Protein AF-B0E4L1-F1 (afdb_monomer_lite)

pLDDT: mean 84.24, std 15.73, range [43.34, 98.69]

Organism: Laccaria bicolor (strain S238N-H82 / ATCC MYA-4686) (NCBI:txid486041)

Foldseek 3Di:
DDPPPDQQLQPQEDADDDDPQLPPVCLVVVLVSLVSHQNHQYYHDALNRPCLLVGDRQRHAEYAHDHDPDDDQVSLQSVLSSLLRCLNHQEDHDEHPAQHDHDPCSNVNHNYYHYDPSPVVNVVVVVVVPDDPPPDDPDPDDDD

Sequence (144 aa):
MSYPLWNISNLTALCLLGDAWVKSGNAAHVSHMFELSPGLEYLEIPLKFHNLAKCRFPRLKKLKLSLQSGATSSIDESRARFLENHPTIEELTWFPSGIPNLAPGSLPILKCLRTSLQVVIALDQLSQDHVIPVEKLVDQVSPQ

Radius of gyration: 20.72 Å; chains: 1; bounding box: 33×83×44 Å

Secondary structure (DSSP, 8-state):
---SS---TT--EEE--SSGGGSGGGHHHHHHHHHT-TT--EEEEETT-TTGGG---TT--EEEEE--S---HHHHHHHHHHHHT-TT--EEE---SS-----TTSSTT--EEE--HHHHHHHHHHHHTT-----SS-------

Structure (mmCIF, N/CA/C/O backbone):
data_AF-B0E4L1-F1
#
_entry.id   AF-B0E4L1-F1
#
loop_
_atom_site.group_PDB
_atom_site.id
_atom_site.type_symbol
_atom_site.label_atom_id
_atom_site.label_alt_id
_atom_site.label_comp_id
_atom_site.label_asym_id
_atom_site.label_entity_id
_atom_site.label_seq_id
_atom_site.pdbx_PDB_ins_code
_atom_site.Cartn_x
_atom_site.Cartn_y
_atom_site.Cartn_z
_atom_site.occupancy
_atom_site.B_iso_or_equiv
_atom_site.auth_seq_id
_atom_site.auth_comp_id
_atom_site.auth_asym_id
_atom_site.auth_atom_id
_atom_site.pdbx_PDB_model_num
ATOM 1 N N . MET A 1 1 ? -9.526 -18.694 -19.383 1.00 48.03 1 MET A N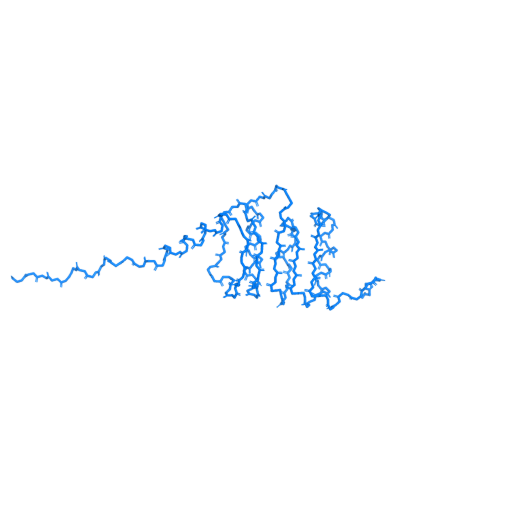 1
ATOM 2 C CA . MET A 1 1 ? -8.150 -19.235 -19.360 1.00 48.03 1 MET A CA 1
ATOM 3 C C . MET A 1 1 ? -7.897 -19.778 -17.963 1.00 48.03 1 MET A C 1
ATOM 5 O O . MET A 1 1 ? -8.058 -19.017 -17.019 1.00 48.03 1 MET A O 1
ATOM 9 N N . SER A 1 2 ? -7.612 -21.074 -17.803 1.00 53.00 2 SER A N 1
ATOM 10 C CA . SER A 1 2 ? -7.253 -21.643 -16.496 1.00 53.00 2 SER A CA 1
ATOM 11 C C . SER A 1 2 ? -5.758 -21.448 -16.261 1.00 53.00 2 SER A C 1
ATOM 13 O O . SER A 1 2 ? -4.956 -21.867 -17.094 1.00 53.00 2 SER A O 1
ATOM 15 N N . TYR A 1 3 ? -5.375 -20.829 -15.144 1.00 56.22 3 TYR A N 1
ATOM 16 C CA . TYR A 1 3 ? -3.978 -20.821 -14.714 1.00 56.22 3 TYR A CA 1
ATOM 17 C C . TYR A 1 3 ? -3.547 -22.268 -14.429 1.00 56.22 3 TYR A C 1
ATOM 19 O O . TYR A 1 3 ? -4.180 -22.920 -13.602 1.00 56.22 3 TYR A O 1
ATOM 27 N N . PRO A 1 4 ? -2.517 -22.801 -15.108 1.00 69.12 4 PRO A N 1
ATOM 28 C CA . PRO A 1 4 ? -2.258 -24.243 -15.131 1.00 69.12 4 PRO A CA 1
ATOM 29 C C . PRO A 1 4 ? -1.633 -24.801 -13.842 1.00 69.12 4 PRO A C 1
ATOM 31 O O . PRO A 1 4 ? -1.463 -26.009 -13.739 1.00 69.12 4 PRO A O 1
ATOM 34 N N . LEU A 1 5 ? -1.288 -23.952 -12.866 1.00 72.75 5 LEU A N 1
ATOM 35 C CA . LEU A 1 5 ? -0.649 -24.373 -11.614 1.00 72.75 5 LEU A CA 1
ATOM 36 C C . LEU A 1 5 ? -1.624 -24.370 -10.434 1.00 72.75 5 LEU A C 1
ATOM 38 O O . LEU A 1 5 ? -1.884 -25.426 -9.865 1.00 72.75 5 LEU A O 1
ATOM 42 N N . TRP A 1 6 ? -2.188 -23.211 -10.082 1.00 79.44 6 TRP A N 1
ATOM 43 C CA . TRP A 1 6 ? -3.046 -23.055 -8.905 1.00 79.44 6 TRP A CA 1
ATOM 44 C C . TRP A 1 6 ? -4.240 -22.148 -9.182 1.00 79.44 6 TRP A C 1
ATOM 46 O O . TRP A 1 6 ? -4.141 -21.178 -9.936 1.00 79.44 6 TRP A O 1
ATOM 56 N N . ASN A 1 7 ? -5.357 -22.427 -8.505 1.00 86.00 7 ASN A N 1
ATOM 57 C CA . ASN A 1 7 ? -6.438 -21.460 -8.399 1.00 86.00 7 ASN A CA 1
ATOM 58 C C . ASN A 1 7 ? -6.066 -20.389 -7.363 1.00 86.00 7 ASN A C 1
ATOM 60 O O . ASN A 1 7 ? -6.082 -20.647 -6.162 1.00 86.00 7 ASN A O 1
ATOM 64 N N . ILE A 1 8 ? -5.757 -19.186 -7.842 1.00 90.81 8 ILE A N 1
ATOM 65 C CA . ILE A 1 8 ? -5.398 -18.029 -7.012 1.00 90.81 8 ILE A CA 1
ATOM 66 C C . ILE A 1 8 ? -6.578 -17.075 -6.767 1.00 90.81 8 ILE A C 1
ATOM 68 O O . ILE A 1 8 ? -6.391 -16.029 -6.156 1.00 90.81 8 ILE A O 1
ATOM 72 N N . SER A 1 9 ? -7.803 -17.435 -7.176 1.00 90.75 9 SER A N 1
ATOM 73 C CA . SER A 1 9 ? -8.989 -16.574 -7.014 1.00 90.75 9 SER A CA 1
ATOM 74 C C . SER A 1 9 ? -9.278 -16.181 -5.566 1.00 90.75 9 SER A C 1
ATOM 76 O O . SER A 1 9 ? -9.859 -15.130 -5.303 1.00 90.75 9 SER A O 1
ATOM 78 N N . ASN A 1 10 ? -8.868 -17.038 -4.631 1.00 91.94 10 ASN A N 1
ATOM 79 C CA . ASN A 1 10 ? -9.083 -16.879 -3.196 1.00 91.94 10 ASN A CA 1
ATOM 80 C C . ASN A 1 10 ? -7.828 -16.373 -2.468 1.00 91.94 10 ASN A C 1
ATOM 82 O O . ASN A 1 10 ? -7.758 -16.458 -1.243 1.00 91.94 10 ASN A O 1
ATOM 86 N N . LEU A 1 11 ? -6.817 -15.897 -3.201 1.00 94.69 11 LEU A N 1
ATOM 87 C CA . LEU A 1 11 ? -5.590 -15.389 -2.607 1.00 94.69 11 LEU A CA 1
ATOM 88 C C . LEU A 1 11 ? -5.881 -14.101 -1.822 1.00 94.69 11 LEU A C 1
ATOM 90 O O . LEU A 1 11 ? -6.339 -13.107 -2.380 1.00 94.69 11 LEU A O 1
ATOM 94 N N . THR A 1 12 ? -5.596 -14.123 -0.520 1.00 96.94 12 THR A N 1
ATOM 95 C CA . THR A 1 12 ? -5.780 -12.976 0.386 1.00 96.94 12 THR A CA 1
ATOM 96 C C . THR A 1 12 ? -4.467 -12.284 0.737 1.00 96.94 12 THR A C 1
ATOM 98 O O . THR A 1 12 ? -4.472 -11.122 1.132 1.00 96.94 12 THR A O 1
ATOM 101 N N . ALA A 1 13 ? -3.338 -12.968 0.571 1.00 97.38 13 ALA A N 1
ATOM 102 C CA . ALA A 1 13 ? -2.014 -12.472 0.908 1.00 97.38 13 ALA A CA 1
ATOM 103 C C . ALA A 1 13 ? -1.022 -12.806 -0.205 1.00 97.38 13 ALA A C 1
ATOM 105 O O . ALA A 1 13 ? -0.948 -13.951 -0.652 1.00 97.38 13 ALA A O 1
ATOM 106 N N . LEU A 1 14 ? -0.241 -11.814 -0.627 1.00 95.44 14 LEU A N 1
ATOM 107 C CA . LEU A 1 14 ? 0.754 -11.970 -1.678 1.00 95.44 14 LEU A CA 1
ATOM 108 C C . LEU A 1 14 ? 2.022 -11.185 -1.347 1.00 95.44 14 LEU A C 1
ATOM 110 O O . LEU A 1 14 ? 1.980 -9.975 -1.137 1.00 95.44 14 LEU A O 1
ATOM 114 N N . CYS A 1 15 ? 3.157 -11.883 -1.376 1.00 95.19 15 CYS A N 1
ATOM 115 C CA . CYS A 1 15 ? 4.478 -11.299 -1.187 1.00 95.19 15 CYS A CA 1
ATOM 116 C C . CYS A 1 15 ? 5.337 -11.520 -2.428 1.00 95.19 15 CYS A C 1
ATOM 118 O O . CYS A 1 15 ? 5.687 -12.651 -2.761 1.00 95.19 15 CYS A O 1
ATOM 120 N N . LEU A 1 16 ? 5.723 -10.429 -3.077 1.00 92.69 16 LEU A N 1
ATOM 121 C CA . LEU A 1 16 ? 6.640 -10.414 -4.205 1.00 92.69 16 LEU A CA 1
ATOM 122 C C . LEU A 1 16 ? 7.998 -9.894 -3.727 1.00 92.69 16 LEU A C 1
ATOM 124 O O . LEU A 1 16 ? 8.204 -8.695 -3.555 1.00 92.69 16 LEU A O 1
ATOM 128 N N . LEU A 1 17 ? 8.922 -10.819 -3.470 1.00 89.06 17 LEU A N 1
ATOM 129 C CA . LEU A 1 17 ? 10.257 -10.531 -2.936 1.00 89.06 17 LEU A CA 1
ATOM 130 C C . LEU A 1 17 ? 11.329 -10.654 -4.024 1.00 89.06 17 LEU A C 1
ATOM 132 O O . LEU A 1 17 ? 11.193 -11.456 -4.944 1.00 89.06 17 LEU A O 1
ATOM 136 N N . GLY A 1 18 ? 12.415 -9.893 -3.903 1.00 85.56 18 GLY A N 1
ATOM 137 C CA 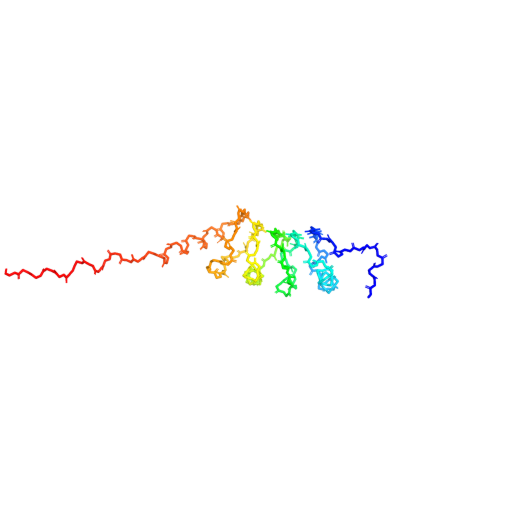. GLY A 1 18 ? 13.476 -9.848 -4.918 1.00 85.56 18 GLY A CA 1
ATOM 138 C C . GLY A 1 18 ? 13.204 -8.856 -6.054 1.00 85.56 18 GLY A C 1
ATOM 139 O O . GLY A 1 18 ? 12.166 -8.191 -6.082 1.00 85.56 18 GLY A O 1
ATOM 140 N N . ASP A 1 19 ? 14.175 -8.722 -6.949 1.00 83.62 19 ASP A N 1
ATOM 141 C CA . ASP A 1 19 ? 14.252 -7.700 -8.003 1.00 83.62 19 ASP A CA 1
ATOM 142 C C . ASP A 1 19 ? 13.542 -8.106 -9.302 1.00 83.62 19 ASP A C 1
ATOM 144 O O . ASP A 1 19 ? 13.251 -7.264 -10.156 1.00 83.62 19 ASP A O 1
ATOM 148 N N . ALA A 1 20 ? 13.217 -9.39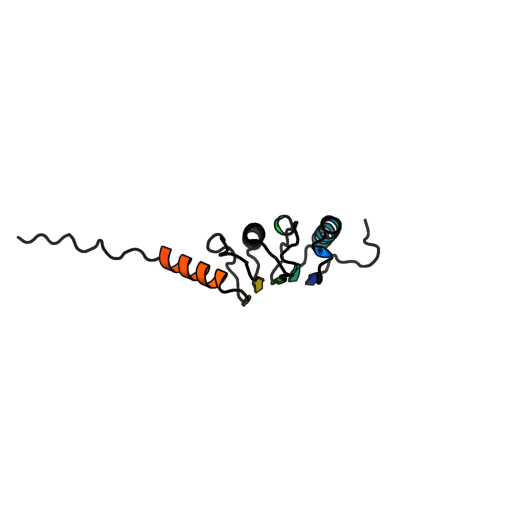3 -9.445 1.00 86.19 20 ALA A N 1
ATOM 149 C CA . ALA A 1 20 ? 12.549 -9.944 -10.616 1.00 86.19 20 ALA A CA 1
ATOM 150 C C . ALA A 1 20 ? 11.274 -9.167 -10.980 1.00 86.19 20 ALA A C 1
ATOM 152 O O . ALA A 1 20 ? 11.011 -8.941 -12.160 1.00 86.19 20 ALA A O 1
ATOM 153 N N . TRP A 1 21 ? 10.516 -8.696 -9.991 1.00 87.62 21 TRP A N 1
ATOM 154 C CA . TRP A 1 21 ? 9.241 -7.997 -10.196 1.00 87.62 21 TRP A CA 1
ATOM 155 C C . TRP A 1 21 ? 9.403 -6.560 -10.694 1.00 87.62 21 TRP A C 1
ATOM 157 O O . TRP A 1 21 ? 8.452 -5.982 -11.210 1.00 87.62 21 TRP A O 1
ATOM 167 N N . VAL A 1 22 ? 10.597 -5.979 -10.567 1.00 84.75 22 VAL A N 1
ATOM 168 C CA . VAL A 1 22 ? 10.897 -4.629 -11.065 1.00 84.75 22 VAL A CA 1
ATOM 169 C C . VAL A 1 22 ? 11.169 -4.644 -12.573 1.00 84.75 22 VAL A C 1
ATOM 171 O O . VAL A 1 22 ? 10.999 -3.628 -13.246 1.00 84.75 22 VAL A O 1
ATOM 174 N N . LYS A 1 23 ? 11.546 -5.800 -13.135 1.00 86.56 23 LYS A N 1
ATOM 175 C CA . LYS A 1 23 ? 11.812 -5.950 -14.570 1.00 86.56 23 LYS A CA 1
ATOM 176 C C . LYS A 1 23 ? 10.530 -5.695 -15.363 1.00 86.56 23 LYS A C 1
ATOM 178 O O . LYS A 1 23 ? 9.525 -6.372 -15.160 1.00 86.56 23 LYS A O 1
ATOM 183 N N . SER A 1 24 ? 10.583 -4.759 -16.310 1.00 83.31 24 SER A N 1
ATOM 184 C CA . SER A 1 24 ? 9.435 -4.359 -17.138 1.00 83.31 24 SER A CA 1
ATOM 185 C C . SER A 1 24 ? 8.762 -5.541 -17.845 1.00 83.31 24 SER A C 1
ATOM 187 O O . SER A 1 24 ? 7.535 -5.602 -17.882 1.00 83.31 24 SER A O 1
ATOM 189 N N . GLY A 1 25 ? 9.546 -6.519 -18.314 1.00 88.50 25 GLY A N 1
ATOM 190 C CA . GLY A 1 25 ? 9.036 -7.744 -18.943 1.00 88.50 25 GLY A CA 1
ATOM 191 C C . GLY A 1 25 ? 8.132 -8.592 -18.039 1.00 88.50 25 GLY A C 1
ATOM 192 O O . GLY A 1 25 ? 7.269 -9.304 -18.538 1.00 88.50 25 GLY A O 1
ATOM 193 N N . ASN A 1 26 ? 8.255 -8.466 -16.714 1.00 88.62 26 ASN A N 1
ATOM 194 C CA . ASN A 1 26 ? 7.436 -9.209 -15.756 1.00 88.62 26 ASN A CA 1
ATOM 195 C C . ASN A 1 26 ? 6.167 -8.456 -15.333 1.00 88.62 26 ASN A C 1
ATOM 197 O O . ASN A 1 26 ? 5.276 -9.045 -14.720 1.00 88.62 26 ASN A O 1
ATOM 201 N N . ALA A 1 27 ? 6.052 -7.168 -15.668 1.00 87.31 27 ALA A N 1
ATOM 202 C CA . ALA A 1 27 ? 4.984 -6.318 -15.157 1.00 87.31 27 ALA A CA 1
ATOM 203 C C . ALA A 1 27 ? 3.587 -6.785 -15.592 1.00 87.31 27 ALA A C 1
ATOM 205 O O . ALA A 1 27 ? 2.667 -6.776 -14.778 1.00 87.31 27 ALA A O 1
ATOM 206 N N . ALA A 1 28 ? 3.435 -7.237 -16.842 1.00 88.56 28 ALA A N 1
ATOM 207 C CA . ALA A 1 28 ? 2.160 -7.740 -17.357 1.00 88.56 28 ALA A CA 1
ATOM 208 C C . ALA A 1 28 ? 1.706 -9.015 -16.629 1.00 88.56 28 ALA A C 1
ATOM 210 O O . ALA A 1 28 ? 0.541 -9.135 -16.258 1.00 88.56 28 ALA A O 1
ATOM 211 N N . HIS A 1 29 ? 2.637 -9.935 -16.359 1.00 89.19 29 HIS A N 1
ATOM 212 C CA . HIS A 1 29 ? 2.345 -11.174 -15.638 1.00 89.19 29 HIS A CA 1
ATOM 213 C C . HIS A 1 29 ? 1.887 -10.902 -14.202 1.00 89.19 29 HIS A C 1
ATOM 215 O O . HIS A 1 29 ? 0.915 -11.493 -13.733 1.00 89.19 29 HIS A O 1
ATOM 221 N N . VAL A 1 30 ? 2.556 -9.968 -13.522 1.00 90.88 30 VAL A N 1
ATOM 222 C CA . VAL A 1 30 ? 2.207 -9.559 -12.158 1.00 90.88 30 VAL A CA 1
ATOM 223 C C . VAL A 1 30 ? 0.850 -8.849 -12.123 1.00 90.88 30 VAL A C 1
ATOM 225 O O . VAL A 1 30 ? 0.015 -9.176 -11.284 1.00 90.88 30 VAL A O 1
ATOM 228 N N . SER A 1 31 ? 0.589 -7.931 -13.060 1.00 90.44 31 SER A N 1
ATOM 229 C CA . SER A 1 31 ? -0.711 -7.259 -13.169 1.00 90.44 31 SER A CA 1
ATOM 230 C C . SER A 1 31 ? -1.856 -8.248 -13.400 1.00 90.44 31 SER A C 1
ATOM 232 O O . SER A 1 31 ? -2.868 -8.160 -12.711 1.00 90.44 31 SER A O 1
ATOM 234 N N . HIS A 1 32 ? -1.675 -9.229 -14.287 1.00 88.94 32 HIS A N 1
ATOM 235 C CA . HIS A 1 32 ? -2.702 -10.239 -14.536 1.00 88.94 32 HIS A CA 1
ATOM 236 C C . HIS A 1 32 ? -2.979 -11.113 -13.298 1.00 88.94 32 HIS A C 1
ATOM 238 O O . HIS A 1 32 ? -4.126 -11.418 -12.982 1.00 88.94 32 HIS A O 1
ATOM 244 N N . MET A 1 33 ? -1.942 -11.456 -12.526 1.00 89.69 33 MET A N 1
ATOM 245 C CA . MET A 1 33 ? -2.104 -12.174 -11.257 1.00 89.69 33 MET A CA 1
ATOM 246 C C . MET A 1 33 ? -2.926 -11.376 -10.226 1.00 89.69 33 MET A C 1
ATOM 248 O O . MET A 1 33 ? -3.713 -11.968 -9.484 1.00 89.69 33 MET A O 1
ATOM 252 N N . PHE A 1 34 ? -2.785 -10.046 -10.188 1.00 92.56 34 PHE A N 1
ATOM 253 C CA . PHE A 1 34 ? -3.609 -9.193 -9.324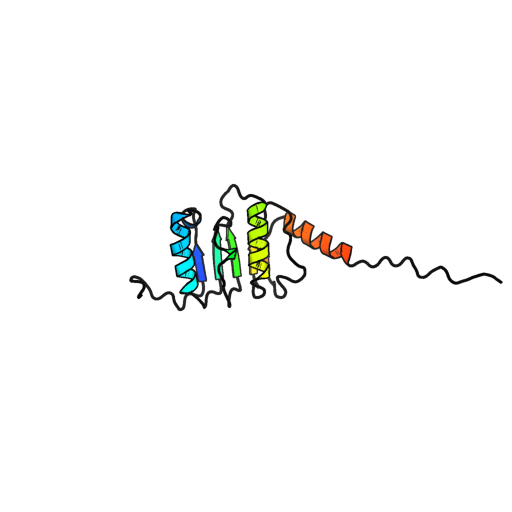 1.00 92.56 34 PHE A CA 1
ATOM 254 C C . PHE A 1 34 ? -5.078 -9.181 -9.747 1.00 92.56 34 PHE A C 1
ATOM 256 O O . PHE A 1 34 ? -5.949 -9.291 -8.889 1.00 92.56 34 PHE A O 1
ATOM 263 N N . GLU A 1 35 ? -5.361 -9.102 -11.049 1.00 91.12 35 GLU A N 1
ATOM 264 C CA . GLU A 1 35 ? -6.735 -9.153 -11.580 1.00 91.12 35 GLU A CA 1
ATOM 265 C C . GLU A 1 35 ? -7.449 -10.457 -11.210 1.00 91.12 35 GLU A C 1
ATOM 267 O O . GLU A 1 35 ? -8.652 -10.469 -10.954 1.00 91.12 35 GLU A O 1
ATOM 272 N N . LEU A 1 36 ? -6.695 -11.553 -11.137 1.00 91.25 36 LEU A N 1
ATOM 273 C CA . LEU A 1 36 ? -7.207 -12.861 -10.742 1.00 91.25 36 LEU A CA 1
ATOM 274 C C . LEU A 1 36 ? -7.394 -13.021 -9.238 1.00 91.25 36 LEU A C 1
ATOM 276 O O . LEU A 1 36 ? -8.013 -13.995 -8.830 1.00 91.25 36 LEU A O 1
ATOM 280 N N . SER A 1 37 ? -6.897 -12.087 -8.429 1.00 93.31 37 SER A N 1
ATOM 281 C CA . SER A 1 37 ? -6.933 -12.148 -6.965 1.00 93.31 37 SER A CA 1
ATOM 282 C C . SER A 1 37 ? -7.746 -10.977 -6.386 1.00 93.31 37 SER A C 1
ATOM 284 O O . SER A 1 37 ? -7.211 -10.168 -5.625 1.00 93.31 37 SER A O 1
ATOM 286 N N . PRO A 1 38 ? -9.049 -10.839 -6.711 1.00 92.75 38 PRO A N 1
ATOM 287 C CA . PRO A 1 38 ? -9.850 -9.675 -6.308 1.00 92.75 38 PRO A CA 1
ATOM 288 C C . PRO A 1 38 ? -10.056 -9.571 -4.787 1.00 92.75 38 PRO A C 1
ATOM 290 O O . PRO A 1 38 ? -10.421 -8.512 -4.277 1.00 92.75 38 PRO A O 1
ATOM 293 N N . GLY A 1 39 ? -9.843 -10.675 -4.064 1.00 95.31 39 GLY A N 1
ATOM 294 C CA . GLY A 1 39 ? -9.947 -10.766 -2.610 1.00 95.31 39 GLY A CA 1
ATOM 295 C C . GLY A 1 39 ? -8.677 -10.390 -1.846 1.00 95.31 39 GLY A C 1
ATOM 296 O O . GLY A 1 39 ? -8.643 -10.608 -0.638 1.00 95.31 39 GLY A O 1
ATOM 297 N N . LEU A 1 40 ? -7.641 -9.874 -2.516 1.00 97.38 40 LEU A N 1
ATOM 298 C CA . LEU A 1 40 ? -6.349 -9.617 -1.886 1.00 97.38 40 LEU A CA 1
ATOM 299 C C . LEU A 1 40 ? -6.456 -8.554 -0.779 1.00 97.38 40 LEU A C 1
ATOM 301 O O . LEU A 1 40 ? -6.862 -7.417 -1.024 1.00 97.38 40 LEU A O 1
ATOM 305 N N . GLU A 1 41 ? -6.050 -8.930 0.434 1.00 98.31 41 GLU A N 1
ATOM 306 C CA . GLU A 1 41 ? -6.068 -8.083 1.630 1.00 98.31 41 GLU A CA 1
ATOM 307 C C . GLU A 1 41 ? -4.668 -7.620 2.049 1.00 98.31 41 GLU A C 1
ATOM 309 O O . GLU A 1 41 ? -4.528 -6.542 2.630 1.00 98.31 41 GLU A O 1
ATOM 314 N N . TYR A 1 42 ? -3.634 -8.407 1.742 1.00 98.44 42 TYR A N 1
ATOM 315 C CA . TYR A 1 42 ? -2.235 -8.091 2.020 1.00 98.44 42 TYR A CA 1
ATOM 316 C C . TYR A 1 42 ? -1.379 -8.158 0.757 1.00 98.44 42 TYR A C 1
ATOM 318 O O . TYR A 1 42 ? -1.343 -9.185 0.075 1.00 98.44 42 TYR A O 1
ATOM 326 N N . LEU A 1 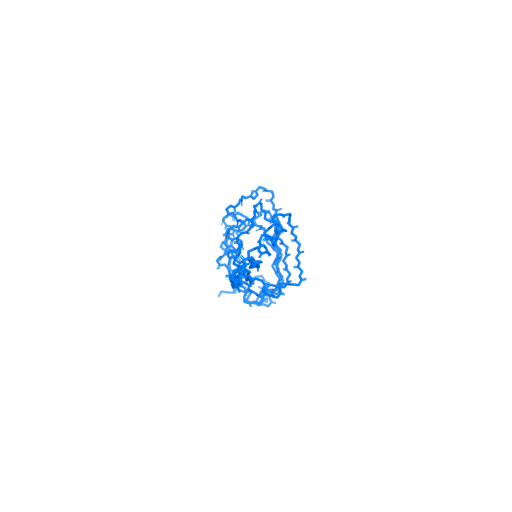43 ? -0.646 -7.075 0.493 1.00 97.50 43 LEU A N 1
ATOM 327 C CA . LEU A 1 43 ? 0.328 -6.986 -0.587 1.00 97.50 43 LEU A CA 1
ATOM 328 C C . LEU A 1 43 ? 1.684 -6.517 -0.056 1.00 97.50 43 LEU A C 1
ATOM 330 O O . LEU A 1 43 ? 1.819 -5.403 0.456 1.00 97.50 43 LEU A O 1
ATOM 334 N N . GLU A 1 44 ? 2.708 -7.336 -0.265 1.00 96.81 44 GLU A N 1
ATOM 335 C CA . GLU A 1 44 ? 4.107 -6.927 -0.190 1.00 96.81 44 GLU A CA 1
ATOM 336 C C . GLU A 1 44 ? 4.716 -6.939 -1.591 1.00 96.81 44 GLU A C 1
ATOM 338 O O . GLU A 1 44 ? 4.679 -7.954 -2.285 1.00 96.81 44 GLU A O 1
ATOM 343 N N . ILE A 1 45 ? 5.268 -5.806 -2.022 1.00 94.38 45 ILE A N 1
ATOM 344 C CA . ILE A 1 45 ? 5.788 -5.636 -3.382 1.00 94.38 45 ILE A CA 1
ATOM 345 C C . ILE A 1 45 ? 6.955 -4.642 -3.405 1.00 94.38 45 ILE A C 1
ATOM 347 O O . ILE A 1 45 ? 6.980 -3.719 -2.581 1.00 94.38 45 ILE A O 1
ATOM 351 N N . PRO A 1 46 ? 7.913 -4.763 -4.345 1.00 91.88 46 PRO A N 1
ATOM 352 C CA . PRO A 1 46 ? 8.974 -3.782 -4.465 1.00 91.88 46 PRO A CA 1
ATOM 353 C C . PRO A 1 46 ? 8.412 -2.400 -4.788 1.00 91.88 46 PRO A C 1
ATOM 355 O O . PRO A 1 46 ? 7.595 -2.234 -5.700 1.00 91.88 46 PRO A O 1
ATOM 358 N N . LEU A 1 47 ? 8.927 -1.384 -4.096 1.00 90.38 47 LEU A N 1
ATOM 359 C CA . LEU A 1 47 ? 8.561 0.021 -4.282 1.00 90.38 47 LEU A CA 1
ATOM 360 C C . LEU A 1 47 ? 8.637 0.444 -5.758 1.00 90.38 47 LEU A C 1
ATOM 362 O O . LEU A 1 47 ? 7.843 1.263 -6.212 1.00 90.38 47 LEU A O 1
ATOM 366 N N . LYS A 1 48 ? 9.560 -0.146 -6.521 1.00 88.56 48 LYS A N 1
ATOM 367 C CA . LYS A 1 48 ? 9.825 0.164 -7.931 1.00 88.56 48 LYS A CA 1
ATOM 368 C C . LYS A 1 48 ? 8.870 -0.499 -8.932 1.00 88.56 48 LYS A C 1
ATOM 370 O O . LYS A 1 48 ? 9.044 -0.307 -10.129 1.00 88.56 48 LYS A O 1
ATOM 375 N N . PHE A 1 49 ? 7.857 -1.253 -8.498 1.00 89.38 49 PHE A N 1
ATOM 376 C CA . PHE A 1 49 ? 6.914 -1.884 -9.428 1.00 89.38 49 PHE A CA 1
ATOM 377 C C . PHE A 1 49 ? 6.109 -0.843 -10.232 1.00 89.38 49 PHE A C 1
ATOM 379 O O . PHE A 1 49 ? 5.199 -0.195 -9.713 1.00 89.38 49 PHE A O 1
ATOM 386 N N . HIS A 1 50 ? 6.436 -0.663 -11.513 1.00 82.50 50 HIS A N 1
ATOM 387 C CA . HIS A 1 50 ? 5.948 0.459 -12.326 1.00 82.50 50 HIS A CA 1
ATOM 388 C C . HIS A 1 50 ? 4.419 0.528 -12.476 1.00 82.50 50 HIS A C 1
ATOM 390 O O . HIS A 1 50 ? 3.859 1.621 -12.517 1.00 82.50 50 HIS A O 1
ATOM 396 N N . ASN A 1 51 ? 3.731 -0.616 -12.508 1.00 88.19 51 ASN A N 1
ATOM 397 C CA . ASN A 1 51 ? 2.287 -0.662 -12.749 1.00 88.19 51 ASN A CA 1
ATOM 398 C C . ASN A 1 51 ? 1.430 -0.560 -11.480 1.00 88.19 51 ASN A C 1
ATOM 400 O O . ASN A 1 51 ? 0.209 -0.582 -11.603 1.00 88.19 51 ASN A O 1
ATOM 404 N N . LEU A 1 52 ? 2.023 -0.406 -10.286 1.00 90.31 52 LEU A N 1
ATOM 405 C CA . LEU A 1 52 ? 1.265 -0.460 -9.027 1.00 90.31 52 LEU A CA 1
ATOM 406 C C . LEU A 1 52 ? 0.094 0.531 -9.002 1.00 90.31 52 LEU A C 1
ATOM 408 O O . LEU A 1 52 ? -1.015 0.152 -8.658 1.00 90.31 52 LEU A O 1
ATOM 412 N N . ALA A 1 53 ? 0.321 1.773 -9.441 1.00 88.12 53 ALA A N 1
ATOM 413 C CA . ALA A 1 53 ? -0.694 2.830 -9.447 1.00 88.12 53 ALA A CA 1
ATOM 414 C C . ALA A 1 53 ? -1.896 2.554 -10.371 1.00 88.12 53 ALA A C 1
ATOM 416 O O . ALA A 1 53 ? -2.918 3.221 -10.251 1.00 88.12 53 ALA A O 1
ATOM 417 N N . LYS A 1 54 ? -1.780 1.597 -11.300 1.00 87.19 54 LYS A N 1
ATOM 418 C CA . LYS A 1 54 ? -2.871 1.181 -12.196 1.00 87.19 54 LYS A CA 1
ATOM 419 C C . LYS A 1 54 ? -3.680 0.018 -11.621 1.00 87.19 54 LYS A C 1
ATOM 421 O O . LYS A 1 54 ? -4.775 -0.259 -12.103 1.00 87.19 54 LYS A O 1
ATOM 426 N N . CYS A 1 55 ? -3.133 -0.683 -10.633 1.00 89.50 55 CYS A N 1
ATOM 427 C CA . CYS A 1 55 ? -3.772 -1.832 -10.016 1.00 89.50 55 CYS A CA 1
ATOM 428 C C . CYS A 1 55 ? -4.819 -1.372 -8.999 1.00 89.50 55 CYS A C 1
ATOM 430 O O . CYS A 1 55 ? -4.629 -0.375 -8.302 1.00 89.50 55 CYS A O 1
ATOM 432 N N . ARG A 1 56 ? -5.923 -2.115 -8.918 1.00 90.31 56 ARG A N 1
ATOM 433 C CA . ARG A 1 56 ? -7.003 -1.872 -7.962 1.00 90.31 56 ARG A CA 1
ATOM 434 C C . ARG A 1 56 ? -7.156 -3.079 -7.063 1.00 90.31 56 ARG A C 1
ATOM 436 O O . ARG A 1 56 ? -7.306 -4.194 -7.556 1.00 90.31 56 ARG A O 1
ATOM 443 N N . PHE A 1 57 ? -7.177 -2.834 -5.763 1.00 94.94 57 PHE A N 1
ATOM 444 C CA . PHE A 1 57 ? -7.325 -3.870 -4.755 1.00 94.94 57 PHE A CA 1
ATOM 445 C C . PHE A 1 57 ? -8.475 -3.495 -3.811 1.00 94.94 57 PHE A C 1
ATOM 447 O O . PHE A 1 57 ? -8.247 -2.851 -2.788 1.00 94.94 57 PHE A O 1
ATOM 454 N N . PRO A 1 58 ? -9.726 -3.878 -4.132 1.00 92.25 58 PRO A N 1
ATOM 455 C CA . PRO A 1 58 ? -10.914 -3.419 -3.402 1.00 92.25 58 PRO A CA 1
ATOM 456 C C . PRO A 1 58 ? -10.943 -3.788 -1.914 1.00 92.25 58 PRO A C 1
ATOM 458 O O . PRO A 1 58 ? -11.730 -3.226 -1.158 1.00 92.25 58 PRO A O 1
ATOM 461 N N . ARG A 1 59 ? -10.131 -4.769 -1.503 1.00 96.31 59 ARG A N 1
ATOM 462 C CA . ARG A 1 59 ? -10.070 -5.290 -0.132 1.00 96.31 59 ARG A CA 1
ATOM 463 C C . ARG A 1 59 ? -8.709 -5.105 0.530 1.00 96.31 59 ARG A C 1
ATOM 465 O O . ARG A 1 59 ? -8.477 -5.692 1.583 1.00 96.31 59 ARG A O 1
ATOM 472 N N . LEU A 1 60 ? -7.813 -4.315 -0.062 1.00 97.88 60 LEU A N 1
ATOM 473 C CA . LEU A 1 60 ? -6.461 -4.158 0.461 1.00 97.88 60 LEU A CA 1
ATOM 474 C C . LEU A 1 60 ? -6.483 -3.440 1.807 1.00 97.88 60 LEU A C 1
ATOM 476 O O . LEU A 1 60 ? -6.860 -2.273 1.892 1.00 97.88 60 LEU A O 1
ATOM 480 N N . LYS A 1 61 ? -6.040 -4.146 2.844 1.00 98.38 61 LYS A N 1
ATOM 481 C CA . LYS A 1 61 ? -5.925 -3.642 4.217 1.00 98.38 61 LYS A CA 1
ATOM 482 C C . LYS A 1 61 ? -4.475 -3.406 4.603 1.00 98.38 61 LYS A C 1
ATOM 484 O O . LYS A 1 61 ? -4.186 -2.524 5.401 1.00 98.38 61 LYS A O 1
ATOM 489 N N . LYS A 1 62 ? -3.554 -4.199 4.061 1.00 98.62 62 LYS A N 1
ATOM 490 C CA . LYS A 1 62 ? -2.149 -4.190 4.458 1.00 98.62 62 LYS A CA 1
ATOM 491 C C . LYS A 1 62 ? -1.263 -4.009 3.234 1.00 98.62 62 LYS A C 1
ATOM 493 O O . LYS A 1 62 ? -1.303 -4.826 2.313 1.00 98.62 62 LYS A O 1
ATOM 498 N N . LEU A 1 63 ? -0.441 -2.966 3.238 1.00 98.06 63 LEU A N 1
ATOM 499 C CA . LEU A 1 63 ? 0.502 -2.681 2.163 1.00 98.06 63 LEU A CA 1
ATOM 500 C C . LEU A 1 63 ? 1.922 -2.558 2.706 1.00 98.06 63 LEU A C 1
ATOM 502 O O . LEU A 1 63 ? 2.197 -1.763 3.606 1.00 98.06 63 LEU A O 1
ATOM 506 N N . LYS A 1 64 ? 2.851 -3.284 2.085 1.00 97.31 64 LYS A N 1
ATOM 507 C CA . LYS A 1 64 ? 4.283 -3.156 2.337 1.00 97.31 64 LYS A CA 1
ATOM 508 C C . LYS A 1 64 ? 5.038 -2.900 1.040 1.00 97.31 64 LYS A C 1
ATOM 510 O O . LYS A 1 64 ? 5.120 -3.758 0.164 1.00 97.31 64 LYS A O 1
ATOM 515 N N . LEU A 1 65 ? 5.622 -1.711 0.946 1.00 94.12 65 LEU A N 1
ATOM 516 C CA . LEU A 1 65 ? 6.466 -1.297 -0.166 1.00 94.12 65 LEU A CA 1
ATOM 517 C C . LEU A 1 65 ? 7.927 -1.523 0.215 1.00 94.12 65 LEU A C 1
ATOM 519 O O . LEU A 1 65 ? 8.516 -0.754 0.978 1.00 94.12 65 LEU A O 1
ATOM 523 N N . SER A 1 66 ? 8.514 -2.604 -0.296 1.00 88.44 66 SER A N 1
ATOM 524 C CA . SER A 1 66 ? 9.904 -2.947 -0.007 1.00 88.44 66 SER A CA 1
ATOM 525 C C . SER A 1 66 ? 10.849 -2.120 -0.881 1.00 88.44 66 SER A C 1
ATOM 527 O O . SER A 1 66 ? 10.801 -2.154 -2.113 1.00 88.44 66 SER A O 1
ATOM 529 N N . LEU A 1 67 ? 11.720 -1.332 -0.248 1.00 76.88 67 LEU A N 1
ATOM 530 C CA . LEU A 1 67 ? 12.750 -0.590 -0.963 1.00 76.88 67 LEU A CA 1
ATOM 531 C C . LEU A 1 67 ? 13.904 -1.534 -1.302 1.00 76.88 67 LEU A C 1
ATOM 533 O O . LEU A 1 67 ? 14.669 -1.946 -0.435 1.00 76.88 67 LEU A O 1
ATOM 537 N N . GLN A 1 68 ? 14.055 -1.835 -2.585 1.00 66.38 68 GLN A N 1
ATOM 538 C CA . GLN A 1 68 ? 15.273 -2.424 -3.125 1.00 66.38 68 GLN A CA 1
ATOM 539 C C . GLN A 1 68 ? 16.054 -1.280 -3.770 1.00 66.38 68 GLN A C 1
ATOM 541 O O . GLN A 1 68 ? 15.609 -0.755 -4.787 1.00 66.38 68 GLN A O 1
ATOM 546 N N . SER A 1 69 ? 17.112 -0.839 -3.075 1.00 61.47 69 SER A N 1
ATOM 547 C CA . SER A 1 69 ? 18.107 0.210 -3.390 1.00 61.47 69 SER A CA 1
ATOM 548 C C . SER A 1 69 ? 17.825 1.157 -4.573 1.00 61.47 69 SER A C 1
ATOM 550 O O . SER A 1 69 ? 17.613 0.714 -5.697 1.00 61.47 69 SER A O 1
ATOM 552 N N . GLY A 1 70 ? 17.946 2.475 -4.368 1.00 62.50 70 GLY A N 1
ATOM 553 C CA . GLY A 1 70 ? 17.951 3.475 -5.449 1.00 62.50 70 GLY A CA 1
ATOM 554 C C . GLY A 1 70 ? 16.562 3.889 -5.938 1.00 62.50 70 GLY A C 1
ATOM 555 O O . GLY A 1 70 ? 16.298 3.841 -7.140 1.00 62.50 70 GLY A O 1
ATOM 556 N N . ALA A 1 71 ? 15.645 4.210 -5.022 1.00 64.00 71 ALA A N 1
ATOM 557 C CA . ALA A 1 71 ? 14.382 4.856 -5.377 1.00 64.00 71 ALA A CA 1
ATOM 558 C C . ALA A 1 71 ? 14.575 6.359 -5.617 1.00 64.00 71 ALA A C 1
ATOM 560 O O . ALA A 1 71 ? 15.479 6.976 -5.061 1.00 64.00 71 ALA A O 1
ATOM 561 N N . THR A 1 72 ? 13.727 6.920 -6.476 1.00 67.62 72 THR A N 1
ATOM 562 C CA . THR A 1 72 ? 13.689 8.345 -6.817 1.00 67.62 72 THR A CA 1
ATOM 563 C C . THR A 1 72 ? 12.395 8.966 -6.299 1.00 67.62 72 THR A C 1
ATOM 565 O O . THR A 1 72 ? 11.379 8.278 -6.192 1.00 67.62 72 THR A O 1
ATOM 568 N N . SER A 1 73 ? 12.398 10.277 -6.051 1.00 70.25 73 SER A N 1
ATOM 569 C CA . SER A 1 73 ? 11.212 11.033 -5.612 1.00 70.25 73 SER A CA 1
ATOM 570 C C . SER A 1 73 ? 10.015 10.901 -6.565 1.00 70.25 73 SER A C 1
ATOM 572 O O . SER A 1 73 ? 8.874 10.847 -6.122 1.00 70.25 73 SER A O 1
ATOM 574 N N . SER A 1 74 ? 10.253 10.742 -7.871 1.00 78.50 74 SER A N 1
ATOM 575 C CA . SER A 1 74 ? 9.193 10.508 -8.866 1.00 78.50 74 SER A CA 1
ATOM 576 C C . SER A 1 74 ? 8.391 9.220 -8.632 1.00 78.50 74 SER A C 1
ATOM 578 O O . SER A 1 74 ? 7.223 9.127 -9.014 1.00 78.50 74 SER A O 1
ATOM 580 N N . ILE A 1 75 ? 8.991 8.209 -7.995 1.00 85.44 75 ILE A N 1
ATOM 581 C CA . ILE A 1 75 ? 8.278 6.982 -7.626 1.00 85.44 75 ILE A CA 1
ATOM 582 C C . ILE A 1 75 ? 7.312 7.278 -6.481 1.00 85.44 75 ILE A C 1
ATOM 584 O O . ILE A 1 75 ? 6.191 6.769 -6.502 1.00 85.44 75 ILE A O 1
ATOM 588 N N . ASP A 1 76 ? 7.701 8.130 -5.531 1.00 88.12 76 ASP A N 1
ATOM 589 C CA . ASP A 1 76 ? 6.885 8.455 -4.362 1.00 88.12 76 ASP A CA 1
ATOM 590 C C . ASP A 1 76 ? 5.553 9.104 -4.761 1.00 88.12 76 ASP A C 1
ATOM 592 O O . ASP A 1 76 ? 4.517 8.707 -4.237 1.00 88.12 76 ASP A O 1
ATOM 596 N N . GLU A 1 77 ? 5.528 9.984 -5.768 1.00 88.94 77 GLU A N 1
ATOM 597 C CA . GLU A 1 77 ? 4.281 10.568 -6.302 1.00 88.94 77 GLU A CA 1
ATOM 598 C C . GLU A 1 77 ? 3.323 9.513 -6.878 1.00 88.94 77 GLU A C 1
ATOM 600 O O . GLU A 1 77 ? 2.097 9.595 -6.756 1.00 88.94 77 GLU A O 1
ATOM 605 N N . SER A 1 78 ? 3.864 8.489 -7.543 1.00 90.62 78 SER A N 1
ATOM 606 C CA . SER A 1 78 ? 3.054 7.372 -8.036 1.00 90.62 78 SER A CA 1
ATOM 607 C C . SER A 1 78 ? 2.490 6.539 -6.882 1.00 90.62 78 SER A C 1
ATOM 609 O O . SER A 1 78 ? 1.386 6.005 -6.997 1.00 90.62 78 SER A O 1
ATOM 611 N N . ARG A 1 79 ? 3.227 6.418 -5.772 1.00 93.25 79 ARG A N 1
ATOM 612 C CA . ARG A 1 79 ? 2.780 5.691 -4.576 1.00 93.25 79 ARG A CA 1
ATOM 613 C C . ARG A 1 79 ? 1.775 6.484 -3.758 1.00 93.25 79 ARG A C 1
ATOM 615 O O . ARG A 1 79 ? 0.798 5.888 -3.329 1.00 93.25 79 ARG A O 1
ATOM 622 N N . ALA A 1 80 ? 1.943 7.796 -3.639 1.00 93.00 80 ALA A N 1
ATOM 623 C CA . ALA A 1 80 ? 0.959 8.689 -3.038 1.00 93.00 80 ALA A CA 1
ATOM 624 C C . ALA A 1 80 ? -0.412 8.536 -3.716 1.00 93.00 80 ALA A C 1
ATOM 626 O O . ALA A 1 80 ? -1.384 8.174 -3.059 1.00 93.00 80 ALA A O 1
ATOM 627 N N . ARG A 1 81 ? -0.458 8.634 -5.053 1.00 92.31 81 ARG A N 1
ATOM 628 C CA . ARG A 1 81 ? -1.692 8.396 -5.825 1.00 92.31 81 ARG A CA 1
ATOM 629 C C . ARG A 1 81 ? -2.260 6.994 -5.642 1.00 92.31 81 ARG A C 1
ATOM 631 O O . ARG A 1 81 ? -3.471 6.806 -5.633 1.00 92.31 81 ARG A O 1
ATOM 638 N N . PHE A 1 82 ? -1.404 5.979 -5.534 1.00 94.75 82 PHE A N 1
ATOM 639 C CA . PHE A 1 82 ? -1.877 4.628 -5.245 1.00 94.75 82 PHE A CA 1
ATOM 640 C C . PHE A 1 82 ? -2.563 4.566 -3.875 1.00 94.75 82 PHE A C 1
ATOM 642 O O . PHE A 1 82 ? -3.649 4.006 -3.780 1.00 94.75 82 PHE A O 1
ATOM 649 N N . LEU A 1 83 ? -1.966 5.165 -2.844 1.00 95.75 83 LEU A N 1
ATOM 650 C CA . LEU A 1 83 ? -2.520 5.205 -1.489 1.00 95.75 83 LEU A CA 1
ATOM 651 C C . LEU A 1 83 ? -3.851 5.966 -1.432 1.00 95.75 83 LEU A C 1
ATOM 653 O O . LEU A 1 83 ? -4.800 5.460 -0.845 1.00 95.75 83 LEU A O 1
ATOM 657 N N . GLU A 1 84 ? -3.956 7.107 -2.114 1.00 94.31 84 GLU A N 1
ATOM 658 C CA . GLU A 1 84 ? -5.201 7.887 -2.246 1.00 94.31 84 GLU A CA 1
ATOM 659 C C . GLU A 1 84 ? -6.365 7.068 -2.820 1.00 94.31 84 GLU A C 1
ATOM 661 O O . GLU A 1 84 ? -7.517 7.237 -2.429 1.00 94.31 84 GLU A O 1
ATOM 666 N N . ASN A 1 85 ? -6.068 6.141 -3.732 1.00 94.06 85 ASN A N 1
ATOM 667 C CA . ASN A 1 85 ? -7.073 5.273 -4.345 1.00 94.06 85 ASN A CA 1
ATOM 668 C C . ASN A 1 85 ? -7.431 4.041 -3.493 1.00 94.06 85 ASN A C 1
ATOM 670 O O . ASN A 1 85 ? -8.296 3.261 -3.894 1.00 94.06 85 ASN A O 1
ATOM 674 N N . HIS A 1 86 ? -6.781 3.843 -2.342 1.00 96.00 86 HIS A N 1
ATOM 675 C CA . HIS A 1 86 ? -6.983 2.688 -1.465 1.00 96.00 86 HIS A CA 1
ATOM 676 C C . HIS A 1 86 ? -7.216 3.132 -0.008 1.00 96.00 86 HIS A C 1
ATOM 678 O O . HIS A 1 86 ? -6.414 2.817 0.875 1.00 96.00 86 HIS A O 1
ATOM 684 N N . PRO A 1 87 ? -8.348 3.807 0.284 1.00 95.44 87 PRO A N 1
ATOM 685 C CA . PRO A 1 87 ? -8.661 4.306 1.628 1.00 95.44 87 PRO A CA 1
ATOM 686 C C . PRO A 1 87 ? -8.932 3.189 2.651 1.00 95.44 87 PRO A C 1
ATOM 688 O O . PRO A 1 87 ? -9.097 3.466 3.834 1.00 95.44 87 PRO A O 1
ATOM 691 N N . THR A 1 88 ? -8.991 1.927 2.214 1.00 96.81 88 THR A N 1
ATOM 692 C CA . THR A 1 88 ? -9.189 0.741 3.060 1.00 96.81 88 THR A CA 1
ATOM 693 C C . THR A 1 88 ? -7.918 0.273 3.772 1.00 96.81 88 THR A C 1
ATOM 695 O O . THR A 1 88 ? -7.973 -0.690 4.534 1.00 96.81 88 THR A O 1
ATOM 698 N N . ILE A 1 89 ? -6.767 0.901 3.513 1.00 98.31 89 ILE A N 1
ATOM 699 C CA . ILE A 1 89 ? -5.494 0.504 4.120 1.00 98.31 89 ILE A CA 1
ATOM 700 C C . ILE A 1 89 ? -5.503 0.817 5.623 1.00 98.31 89 ILE A C 1
ATOM 702 O O . ILE A 1 89 ? -5.635 1.962 6.049 1.00 98.31 89 ILE A O 1
ATOM 706 N N . GLU A 1 90 ? -5.294 -0.227 6.418 1.00 98.56 90 GLU A N 1
ATOM 707 C CA . GLU A 1 90 ? -5.172 -0.202 7.874 1.00 98.56 90 GLU A CA 1
ATOM 708 C C . GLU A 1 90 ? -3.706 -0.288 8.328 1.00 98.56 90 GLU A C 1
ATOM 710 O O . GLU A 1 90 ? -3.343 0.269 9.363 1.00 98.56 90 GLU A O 1
ATOM 715 N N . GLU A 1 91 ? -2.847 -0.972 7.566 1.00 98.69 91 GLU A N 1
ATOM 716 C CA . GLU A 1 91 ? -1.424 -1.132 7.882 1.00 98.69 91 GLU A CA 1
ATOM 717 C C . GLU A 1 91 ? -0.558 -0.740 6.683 1.00 98.69 91 GLU A C 1
ATOM 719 O O . GLU A 1 91 ? -0.652 -1.340 5.607 1.00 98.69 91 GLU A O 1
ATOM 724 N N . LEU A 1 92 ? 0.319 0.245 6.880 1.00 98.06 92 LEU A N 1
ATOM 725 C CA . LEU A 1 92 ? 1.224 0.745 5.851 1.00 98.06 92 LEU A CA 1
ATOM 726 C C . LEU A 1 92 ? 2.682 0.618 6.290 1.00 98.06 92 LEU A C 1
ATOM 728 O O . LEU A 1 92 ? 3.097 1.159 7.313 1.00 98.06 92 LEU A O 1
ATOM 732 N N . THR A 1 93 ? 3.488 -0.042 5.462 1.00 97.50 93 THR A N 1
ATOM 733 C CA . THR A 1 93 ? 4.950 0.052 5.500 1.00 97.50 93 THR A CA 1
ATOM 734 C C . THR A 1 93 ? 5.445 0.707 4.218 1.00 97.50 93 THR A C 1
ATOM 736 O O . THR A 1 93 ? 5.399 0.094 3.149 1.00 97.50 93 THR A O 1
ATOM 739 N N . TRP A 1 94 ? 5.942 1.937 4.317 1.00 94.19 94 TRP A N 1
ATOM 740 C CA . TRP A 1 94 ? 6.494 2.686 3.188 1.00 94.19 94 TRP A CA 1
ATOM 741 C C . TRP A 1 94 ? 7.552 3.671 3.674 1.00 94.19 94 TRP A C 1
ATOM 743 O O . TRP A 1 94 ? 7.327 4.402 4.626 1.00 94.19 94 TRP A O 1
ATOM 753 N N . PHE A 1 95 ? 8.702 3.694 3.005 1.00 92.38 95 PHE A N 1
ATOM 754 C CA . PHE A 1 95 ? 9.812 4.594 3.305 1.00 92.38 95 PHE A CA 1
ATOM 755 C C . PHE A 1 95 ? 10.070 5.469 2.072 1.00 92.38 95 PHE A C 1
ATOM 757 O O . PHE A 1 95 ? 10.878 5.076 1.225 1.00 92.38 95 PHE A O 1
ATOM 764 N N . PRO A 1 96 ? 9.344 6.590 1.907 1.00 90.56 96 PRO A N 1
ATOM 765 C CA . PRO A 1 96 ? 9.544 7.472 0.765 1.00 90.56 96 PRO A CA 1
ATOM 766 C C . PRO A 1 96 ? 10.937 8.102 0.790 1.00 90.56 96 PRO A C 1
ATOM 768 O O . PRO A 1 96 ? 11.539 8.286 1.856 1.00 90.56 96 PRO A O 1
ATOM 771 N N . SER A 1 97 ? 11.438 8.414 -0.404 1.00 88.44 97 SER A N 1
ATOM 772 C CA . SER A 1 97 ? 12.728 9.081 -0.604 1.00 88.44 97 SER A CA 1
ATOM 773 C C . SER A 1 97 ? 12.613 10.592 -0.375 1.00 88.44 97 SER A C 1
ATOM 775 O O . SER A 1 97 ? 13.547 11.194 0.149 1.00 88.44 97 SER A O 1
ATOM 777 N N . GLY A 1 98 ? 11.478 11.195 -0.749 1.00 87.25 98 GLY A N 1
ATOM 778 C CA . GLY A 1 98 ? 11.143 12.600 -0.478 1.00 87.25 98 GLY A CA 1
ATOM 779 C C . GLY A 1 98 ? 9.999 12.776 0.526 1.00 87.25 98 GLY A C 1
ATOM 780 O O . GLY A 1 98 ? 9.443 11.796 1.022 1.00 87.25 98 GLY A O 1
ATOM 781 N N . ILE A 1 99 ? 9.630 14.032 0.802 1.00 90.25 99 ILE A N 1
ATOM 782 C CA . ILE A 1 99 ? 8.403 14.368 1.542 1.00 90.25 99 ILE A CA 1
ATOM 783 C C . ILE A 1 99 ? 7.213 13.963 0.662 1.00 90.25 99 ILE A C 1
ATOM 785 O O . ILE A 1 99 ? 7.076 14.499 -0.441 1.00 90.25 99 ILE A O 1
ATOM 789 N N . PRO A 1 100 ? 6.381 12.995 1.080 1.00 90.06 100 PRO A N 1
ATOM 790 C CA . PRO A 1 100 ? 5.275 12.560 0.249 1.00 90.06 100 PRO A CA 1
ATOM 791 C C . PRO A 1 100 ? 4.154 13.600 0.251 1.00 90.06 100 PRO A C 1
ATOM 793 O O . PRO A 1 100 ? 3.804 14.156 1.288 1.00 90.06 100 PRO A O 1
ATOM 796 N N . ASN A 1 101 ? 3.559 13.809 -0.918 1.00 89.19 101 ASN A N 1
ATOM 797 C CA . ASN A 1 101 ? 2.409 14.683 -1.100 1.00 89.19 101 ASN A CA 1
ATOM 798 C C . ASN A 1 101 ? 1.153 13.819 -1.277 1.00 89.19 101 ASN A C 1
ATOM 800 O O . ASN A 1 101 ? 0.936 13.288 -2.366 1.00 89.19 101 ASN A O 1
ATOM 804 N N . LEU A 1 102 ? 0.387 13.621 -0.201 1.00 89.19 102 LEU A N 1
ATOM 805 C CA . LEU A 1 102 ? -0.926 12.968 -0.238 1.00 89.19 102 LEU A CA 1
ATOM 806 C C . LEU A 1 102 ? -2.008 13.982 0.104 1.00 89.19 102 LEU A C 1
ATOM 808 O O . LEU A 1 102 ? -1.805 14.836 0.971 1.00 89.19 102 LEU A O 1
ATOM 812 N N . ALA A 1 103 ? -3.188 13.814 -0.485 1.00 90.25 103 ALA A N 1
ATOM 813 C CA . ALA A 1 103 ? -4.367 14.543 -0.048 1.00 90.25 103 ALA A CA 1
ATOM 814 C C . ALA A 1 103 ? -4.641 14.304 1.459 1.00 90.25 103 ALA A C 1
ATOM 816 O O . ALA A 1 103 ? -4.540 13.163 1.940 1.00 90.25 103 ALA A O 1
ATOM 817 N N . PRO A 1 104 ? -5.019 15.342 2.227 1.00 89.00 104 PRO A N 1
ATOM 818 C CA . PRO A 1 104 ? -5.410 15.179 3.623 1.00 89.00 104 PRO A CA 1
ATOM 819 C C . PRO A 1 104 ? -6.519 14.130 3.776 1.00 89.00 104 PRO A C 1
ATOM 821 O O . PRO A 1 104 ? -7.479 14.106 3.010 1.00 89.00 104 PRO A O 1
ATOM 824 N N . GLY A 1 105 ? -6.384 13.241 4.762 1.00 88.75 105 GLY A N 1
ATOM 825 C CA . GLY A 1 105 ? -7.379 12.195 5.025 1.00 88.75 105 GLY A CA 1
ATOM 826 C C . GLY A 1 105 ? -7.369 11.004 4.054 1.00 88.75 105 GLY A C 1
ATOM 827 O O . GLY A 1 105 ? -8.274 10.180 4.131 1.00 88.75 105 GLY A O 1
ATOM 828 N N . SER A 1 106 ? -6.355 10.864 3.188 1.00 92.31 106 SER A N 1
ATOM 829 C CA . SER A 1 106 ? -6.254 9.757 2.210 1.00 92.31 106 SER A CA 1
ATOM 830 C C . SER A 1 106 ? -6.309 8.350 2.814 1.00 92.31 106 SER A C 1
ATOM 832 O O . SER A 1 106 ? -6.758 7.413 2.161 1.00 92.31 106 SER A O 1
ATOM 834 N N . LEU A 1 107 ? -5.843 8.186 4.055 1.00 95.12 107 LEU A N 1
ATOM 835 C CA . LEU A 1 107 ? -5.799 6.905 4.766 1.00 95.12 107 LEU A CA 1
ATOM 836 C C . LEU A 1 107 ? -6.587 7.016 6.084 1.00 95.12 107 LEU A C 1
ATOM 838 O O . LEU A 1 107 ? -5.988 7.050 7.160 1.00 95.12 107 LEU A O 1
ATOM 842 N N . PRO A 1 108 ? -7.928 7.122 6.025 1.00 95.50 108 PRO A N 1
ATOM 843 C CA . PRO A 1 108 ? -8.753 7.534 7.164 1.00 95.50 108 PRO A CA 1
ATOM 844 C C . PRO A 1 108 ? -8.849 6.484 8.277 1.00 95.50 108 PRO A C 1
ATOM 846 O O . PRO A 1 108 ? -9.202 6.816 9.405 1.00 95.50 108 PRO A O 1
ATOM 849 N N . ILE A 1 109 ? -8.551 5.219 7.972 1.00 97.38 109 ILE A N 1
ATOM 850 C CA . ILE A 1 109 ? -8.635 4.096 8.916 1.00 97.38 109 ILE A CA 1
ATOM 851 C C . ILE A 1 109 ? -7.265 3.482 9.227 1.00 97.38 109 ILE A C 1
ATOM 853 O O . ILE A 1 109 ? -7.188 2.335 9.669 1.00 97.38 109 ILE A O 1
ATOM 857 N N . LEU A 1 110 ? -6.180 4.226 8.985 1.00 97.62 110 LEU A N 1
ATOM 858 C CA . LEU A 1 110 ? -4.818 3.760 9.229 1.00 97.62 110 LEU A CA 1
ATOM 859 C C . LEU A 1 110 ? -4.593 3.500 10.729 1.00 97.62 110 LEU A C 1
ATOM 861 O O . LEU A 1 110 ? -4.710 4.403 11.553 1.00 97.62 110 LEU A O 1
ATOM 865 N N . LYS A 1 111 ? -4.241 2.260 11.079 1.00 97.88 111 LYS A N 1
ATOM 866 C CA . LYS A 1 111 ? -3.995 1.795 12.457 1.00 97.88 111 LYS A CA 1
ATOM 867 C C . LYS A 1 111 ? -2.515 1.563 12.743 1.00 97.88 111 LYS A C 1
ATOM 869 O O . LYS A 1 111 ? -2.080 1.713 13.880 1.00 97.88 111 LYS A O 1
ATOM 874 N N . CYS A 1 112 ? -1.742 1.170 11.730 1.00 98.00 112 CYS A N 1
ATOM 875 C CA . CYS A 1 112 ? -0.314 0.903 11.865 1.00 98.00 112 CYS A CA 1
ATOM 876 C C . CYS A 1 112 ? 0.477 1.571 10.739 1.00 98.00 112 CYS A C 1
ATOM 878 O O . CYS A 1 112 ? 0.180 1.378 9.559 1.00 98.00 112 CYS A O 1
ATOM 880 N N . LEU A 1 113 ? 1.517 2.319 11.109 1.00 96.88 113 LEU A N 1
ATOM 881 C CA . LEU A 1 113 ? 2.412 2.994 10.177 1.00 96.88 113 LEU A CA 1
ATOM 882 C C . LEU A 1 113 ? 3.868 2.669 10.513 1.00 96.88 113 LEU A C 1
ATOM 884 O O . LEU A 1 113 ? 4.337 2.934 11.619 1.00 96.88 113 LEU A O 1
ATOM 888 N N . ARG A 1 114 ? 4.604 2.145 9.532 1.00 96.88 114 ARG A N 1
ATOM 889 C CA . ARG A 1 114 ? 6.060 1.987 9.583 1.00 96.88 114 ARG A CA 1
ATOM 890 C C . ARG A 1 114 ? 6.688 2.789 8.448 1.00 96.88 114 ARG A C 1
ATOM 892 O O . ARG A 1 114 ? 6.443 2.492 7.280 1.00 96.88 114 ARG A O 1
ATOM 899 N N . THR A 1 115 ? 7.482 3.802 8.794 1.00 95.00 115 THR A N 1
ATOM 900 C CA . THR A 1 115 ? 7.888 4.832 7.830 1.00 95.00 115 THR A CA 1
ATOM 901 C C . THR A 1 115 ? 9.235 5.504 8.136 1.00 95.00 115 THR A C 1
ATOM 903 O O . THR A 1 115 ? 9.927 5.114 9.077 1.00 95.00 115 THR A O 1
ATOM 906 N N . SER A 1 116 ? 9.628 6.475 7.304 1.00 92.69 116 SER A N 1
ATOM 907 C CA . SER A 1 116 ? 10.824 7.317 7.425 1.00 92.69 116 SER A CA 1
ATOM 908 C C . SER A 1 116 ? 10.505 8.718 7.978 1.00 92.69 116 SER A C 1
ATOM 910 O O . SER A 1 116 ? 9.348 9.134 8.051 1.00 92.69 116 SER A O 1
ATOM 912 N N . LEU A 1 117 ? 11.556 9.475 8.319 1.00 92.50 117 LEU A N 1
ATOM 913 C CA . LEU A 1 117 ? 11.469 10.863 8.801 1.00 92.50 117 LEU A CA 1
ATOM 914 C C . LEU A 1 117 ? 10.660 11.781 7.867 1.00 92.50 117 LEU A C 1
ATOM 916 O O . LEU A 1 117 ? 9.960 12.668 8.341 1.00 92.50 117 LEU A O 1
ATOM 920 N N . GLN A 1 118 ? 10.713 11.547 6.554 1.00 91.75 118 GLN A N 1
ATOM 921 C CA . GLN A 1 118 ? 10.018 12.372 5.561 1.00 91.75 118 GLN A CA 1
ATOM 922 C C . GLN A 1 118 ? 8.499 12.398 5.771 1.00 91.75 118 GLN A C 1
ATOM 924 O O . GLN A 1 118 ? 7.858 13.427 5.581 1.00 91.75 118 GLN A O 1
ATOM 929 N N . VAL A 1 119 ? 7.922 11.277 6.211 1.00 92.31 119 VAL A N 1
ATOM 930 C CA . VAL A 1 119 ? 6.486 11.195 6.509 1.00 92.31 119 VAL A CA 1
ATOM 931 C C . VAL A 1 119 ? 6.147 11.918 7.804 1.00 92.31 119 VAL A C 1
ATOM 933 O O . VAL A 1 119 ? 5.110 12.561 7.880 1.00 92.31 119 VAL A O 1
ATOM 936 N N . VAL A 1 120 ? 7.031 11.864 8.803 1.00 93.12 120 VAL A N 1
ATOM 937 C CA . VAL A 1 120 ? 6.846 12.607 10.058 1.00 93.12 120 VAL A CA 1
ATOM 938 C C . VAL A 1 120 ? 6.827 14.115 9.791 1.00 93.12 120 VAL A C 1
ATOM 940 O O . VAL A 1 120 ? 5.950 14.801 10.302 1.00 93.12 120 VAL A O 1
ATOM 943 N N . ILE A 1 121 ? 7.723 14.614 8.929 1.00 91.69 121 ILE A N 1
ATOM 944 C CA . ILE A 1 121 ? 7.743 16.026 8.508 1.00 91.69 121 ILE A CA 1
ATOM 945 C C . ILE A 1 121 ? 6.430 16.415 7.810 1.00 91.69 121 ILE A C 1
ATOM 947 O O . ILE A 1 121 ? 5.857 17.452 8.128 1.00 91.69 121 ILE A O 1
ATOM 951 N N . ALA A 1 122 ? 5.922 15.578 6.897 1.00 89.69 122 ALA A N 1
ATOM 952 C CA . ALA A 1 122 ? 4.657 15.844 6.202 1.00 89.69 122 ALA A CA 1
ATOM 953 C C . ALA A 1 122 ? 3.454 15.928 7.163 1.00 89.69 122 ALA A C 1
ATOM 955 O O . ALA A 1 122 ? 2.568 16.762 6.985 1.00 89.69 122 ALA A O 1
ATOM 956 N N . LEU A 1 123 ? 3.422 15.076 8.194 1.00 89.19 123 LEU A N 1
ATOM 957 C CA . LEU A 1 123 ? 2.357 15.076 9.202 1.00 89.19 123 LEU A CA 1
ATOM 958 C C . LEU A 1 123 ? 2.397 16.321 10.104 1.00 89.19 123 LEU A C 1
ATOM 960 O O . LEU A 1 123 ? 1.344 16.829 10.489 1.00 89.19 123 LEU A O 1
ATOM 964 N N . ASP A 1 124 ? 3.590 16.825 10.421 1.00 88.50 124 ASP A N 1
ATOM 965 C CA . ASP A 1 124 ? 3.756 18.052 11.208 1.00 88.50 124 ASP A CA 1
ATOM 966 C C . ASP A 1 124 ? 3.292 19.296 10.429 1.00 88.50 124 ASP A C 1
ATOM 968 O O . ASP A 1 124 ? 2.545 20.117 10.959 1.00 88.50 124 ASP A O 1
ATOM 972 N N . GLN A 1 125 ? 3.629 19.389 9.137 1.00 81.19 125 GLN A N 1
ATOM 973 C CA . GLN A 1 125 ? 3.208 20.502 8.271 1.00 81.19 125 GLN A CA 1
ATOM 974 C C . GLN A 1 125 ? 1.680 20.638 8.179 1.00 81.19 125 GLN A C 1
ATOM 976 O O . GLN A 1 125 ? 1.155 21.743 8.290 1.00 81.19 125 GLN A O 1
ATOM 981 N N . LEU A 1 126 ? 0.952 19.518 8.080 1.00 65.62 126 LEU A N 1
ATOM 982 C CA . LEU A 1 126 ? -0.519 19.512 8.086 1.00 65.62 126 LEU A CA 1
ATOM 983 C C . LEU A 1 126 ? -1.125 20.083 9.376 1.00 65.62 126 LEU A C 1
ATOM 985 O O . LEU A 1 126 ? -2.248 20.587 9.359 1.00 65.62 126 LEU A O 1
ATOM 989 N N . SER A 1 127 ? -0.403 19.993 10.494 1.00 61.28 127 SER A N 1
ATOM 990 C CA . SER A 1 127 ? -0.879 20.476 11.793 1.00 61.28 127 SER A CA 1
ATOM 991 C C . SER A 1 127 ? -0.760 21.998 11.923 1.00 61.28 127 SER A C 1
ATOM 993 O O . SER A 1 127 ? -1.542 22.609 12.648 1.00 61.28 127 SER A O 1
ATOM 995 N N . GLN A 1 128 ? 0.178 22.620 11.200 1.00 59.75 128 GLN A N 1
ATOM 996 C CA . GLN A 1 128 ? 0.408 24.069 11.243 1.00 59.75 128 GLN A CA 1
ATOM 997 C C . GLN A 1 128 ? -0.610 24.854 10.399 1.00 59.75 128 GLN A C 1
ATOM 999 O O . GLN A 1 128 ? -1.047 25.925 10.813 1.00 59.75 128 GLN A O 1
ATOM 1004 N N . ASP A 1 129 ? -1.078 24.295 9.278 1.00 58.44 129 ASP A N 1
ATOM 1005 C CA . ASP A 1 129 ? -2.067 24.947 8.399 1.00 58.44 129 ASP A CA 1
ATOM 1006 C C . ASP A 1 129 ? -3.490 25.023 9.001 1.00 58.44 129 ASP A C 1
ATOM 1008 O O . ASP A 1 129 ? -4.356 25.717 8.469 1.00 58.44 129 ASP A O 1
ATOM 1012 N N . HIS A 1 130 ? -3.755 24.328 10.116 1.00 52.38 130 HIS A N 1
ATOM 1013 C CA . HIS A 1 130 ? -5.044 24.358 10.828 1.00 52.38 130 HIS A CA 1
ATOM 1014 C C . HIS A 1 130 ? -5.094 25.342 12.010 1.00 52.38 130 HIS A C 1
ATOM 1016 O O . HIS A 1 130 ? -6.131 25.456 12.671 1.00 52.38 130 HIS A O 1
ATOM 1022 N N . VAL A 1 131 ? -4.014 26.080 12.283 1.00 48.53 131 VAL A N 1
ATOM 1023 C CA . VAL A 1 131 ? -4.009 27.116 13.323 1.00 48.53 131 VAL A CA 1
ATOM 1024 C C . VAL A 1 131 ? -4.543 28.422 12.727 1.00 48.53 131 VAL A C 1
ATOM 1026 O O . VAL A 1 131 ? -3.815 29.185 12.098 1.00 48.53 131 VAL A O 1
ATOM 1029 N N . ILE A 1 132 ? -5.836 28.699 12.927 1.00 48.69 132 ILE A N 1
ATOM 1030 C CA . ILE A 1 132 ? -6.403 30.039 12.699 1.00 48.69 132 ILE A CA 1
ATOM 1031 C C . ILE A 1 132 ? -5.633 31.026 13.599 1.00 48.69 132 ILE A C 1
ATOM 1033 O O . ILE A 1 132 ? -5.601 30.805 14.813 1.00 48.69 132 ILE A O 1
ATOM 1037 N N . PRO A 1 133 ? -5.050 32.123 13.077 1.00 43.34 133 PRO A N 1
ATOM 10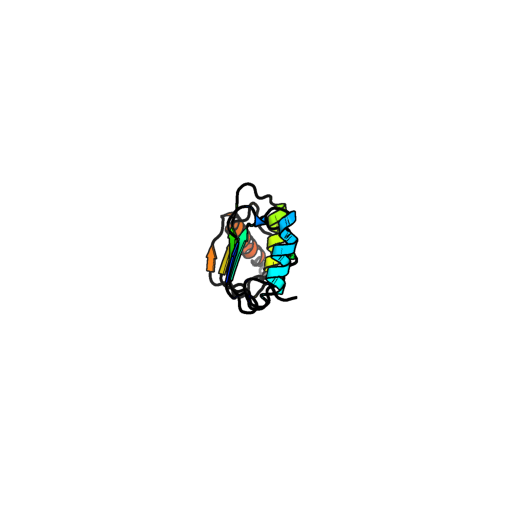38 C CA . PRO A 1 133 ? -4.437 33.135 13.926 1.00 43.34 133 PRO A CA 1
ATOM 1039 C C . PRO A 1 133 ? -5.521 33.800 14.777 1.00 43.34 133 PRO A C 1
ATOM 1041 O O . PRO A 1 133 ? -6.385 34.515 14.263 1.00 43.34 133 PRO A O 1
ATOM 1044 N N . VAL A 1 134 ? -5.488 33.573 16.089 1.00 49.62 134 VAL A N 1
ATOM 1045 C CA . VAL A 1 134 ? -6.319 34.291 17.064 1.00 49.62 134 VAL A CA 1
ATOM 1046 C C . VAL A 1 134 ? -5.713 35.679 17.288 1.00 49.62 134 VAL A C 1
ATOM 1048 O O . VAL A 1 134 ? -5.231 35.994 18.363 1.00 49.62 134 VAL A O 1
ATOM 1051 N N . GLU A 1 135 ? -5.704 36.513 16.251 1.00 49.84 135 GLU A N 1
ATOM 1052 C CA . GLU A 1 135 ? -5.267 37.914 16.332 1.00 49.84 135 GLU A CA 1
ATOM 1053 C C . GLU A 1 135 ? -6.118 38.808 15.418 1.00 49.84 135 GLU A C 1
ATOM 1055 O O . GLU A 1 135 ? -5.591 39.552 14.605 1.00 49.84 135 GLU A O 1
ATOM 1060 N N . LYS A 1 136 ? -7.455 38.742 15.518 1.00 47.56 136 LYS A N 1
ATOM 1061 C CA . LYS A 1 136 ? -8.363 39.815 15.038 1.00 47.56 136 LYS A CA 1
ATOM 1062 C C . LYS A 1 136 ? -9.638 39.931 15.882 1.00 47.56 136 LYS A C 1
ATOM 1064 O O . LYS A 1 136 ? -10.741 40.027 15.356 1.00 47.56 136 LYS A O 1
ATOM 1069 N N . LEU A 1 137 ? -9.495 39.903 17.206 1.00 50.03 137 LEU A N 1
ATOM 1070 C CA . LEU A 1 137 ? -10.600 40.136 18.148 1.00 50.03 137 LEU A CA 1
ATOM 1071 C C . LEU A 1 137 ? -10.186 41.075 19.290 1.00 50.03 137 LEU A C 1
ATOM 1073 O O . LEU A 1 137 ? -10.623 40.913 20.418 1.00 50.03 137 LEU A O 1
ATOM 1077 N N . VAL A 1 138 ? -9.340 42.068 19.002 1.00 49.09 138 VAL A N 1
ATOM 1078 C CA . VAL A 1 138 ? -9.093 43.205 19.901 1.00 49.09 138 VAL A CA 1
ATOM 1079 C C . VAL A 1 138 ? -8.857 44.451 19.048 1.00 49.09 138 VAL A C 1
ATOM 1081 O O . VAL A 1 138 ? -7.731 44.879 18.886 1.00 49.09 138 VAL A O 1
ATOM 1084 N N . ASP A 1 139 ? -9.912 44.984 18.433 1.00 49.06 139 ASP A N 1
ATOM 1085 C CA . ASP A 1 139 ? -9.914 46.353 17.885 1.00 49.06 139 ASP A CA 1
ATOM 1086 C C . ASP A 1 139 ? -11.360 46.859 17.742 1.00 49.06 139 ASP A C 1
ATOM 1088 O O . ASP A 1 139 ? -11.797 47.310 16.689 1.00 49.06 139 ASP A O 1
ATOM 1092 N N . GLN A 1 140 ? -12.149 46.741 18.816 1.00 48.91 140 GLN A N 1
ATOM 1093 C CA . GLN A 1 140 ? -13.360 47.548 19.015 1.00 48.91 140 GLN A CA 1
ATOM 1094 C C . GLN A 1 140 ? -13.544 47.859 20.502 1.00 48.91 140 GLN A C 1
ATOM 1096 O O . GLN A 1 140 ? -14.448 47.344 21.150 1.00 48.91 140 GLN A O 1
ATOM 1101 N N . VAL A 1 141 ? -12.682 48.716 21.048 1.00 48.53 141 VAL A N 1
ATOM 1102 C CA . VAL A 1 141 ? -13.049 49.560 22.192 1.00 48.53 141 VAL A CA 1
ATOM 1103 C C . VAL A 1 141 ? -12.461 50.944 21.931 1.00 48.53 141 VAL A C 1
ATOM 1105 O O . VAL A 1 141 ? -11.296 51.206 22.216 1.00 48.53 141 VAL A O 1
ATOM 1108 N N . SER A 1 142 ? -13.259 51.824 21.326 1.00 43.94 142 SER A N 1
ATOM 1109 C CA . SER A 1 142 ? -12.958 53.257 21.294 1.00 43.94 142 SER A CA 1
ATOM 1110 C C . SER A 1 142 ? -13.172 53.847 22.693 1.00 43.94 142 SER A C 1
ATOM 1112 O O . SER A 1 142 ? -14.212 53.569 23.296 1.00 43.94 142 SER A O 1
ATOM 1114 N N . PRO A 1 143 ? -12.246 54.663 23.219 1.00 54.19 143 PRO A N 1
ATOM 1115 C CA . PRO A 1 143 ? -12.500 55.448 24.421 1.00 54.19 143 PRO A CA 1
ATOM 1116 C C . PRO A 1 143 ? -13.405 56.649 24.097 1.00 54.19 143 PRO A C 1
ATOM 1118 O O . PRO A 1 143 ? -13.250 57.280 23.049 1.00 54.19 143 PRO A O 1
ATOM 1121 N N . GLN A 1 144 ? -14.355 56.929 24.995 1.00 48.84 144 GLN A N 1
ATOM 1122 C CA . GLN A 1 144 ? -15.044 58.223 25.093 1.00 48.84 144 GLN A CA 1
ATOM 1123 C C . GLN A 1 144 ? -14.144 59.254 25.772 1.00 48.84 144 GLN A C 1
ATOM 1125 O O . GLN A 1 144 ? -13.357 58.843 26.657 1.00 48.84 144 GLN A O 1
#